Protein AF-A0A7X7RLV4-F1 (afdb_monomer_lite)

Sequence (86 aa):
MRESCKECACKHIAQARVLLLEKAKGYPEHYWFAMGHLAEAEDELVKDFPEETALVRAERLKLQKDRSYEVPFAGLIKAICNETGG

Structure (mmCIF, N/CA/C/O backbone):
data_AF-A0A7X7RLV4-F1
#
_entry.id   AF-A0A7X7RLV4-F1
#
loop_
_atom_site.group_PDB
_atom_site.id
_atom_site.type_symbol
_atom_site.label_atom_id
_atom_site.label_alt_id
_atom_site.label_comp_id
_atom_site.label_asym_id
_atom_site.label_entity_id
_atom_site.label_seq_id
_atom_site.pdbx_PDB_ins_code
_atom_site.Cartn_x
_atom_site.Cartn_y
_atom_site.Cartn_z
_atom_site.occupancy
_atom_site.B_iso_or_equiv
_atom_site.auth_seq_id
_atom_site.auth_comp_id
_atom_site.auth_asym_id
_atom_site.auth_atom_id
_atom_site.pdbx_PDB_model_num
ATOM 1 N N . MET A 1 1 ? 14.689 10.839 -10.220 1.00 59.81 1 MET A N 1
ATOM 2 C CA . MET A 1 1 ? 13.752 9.694 -10.170 1.00 59.81 1 MET A CA 1
ATOM 3 C C . MET A 1 1 ? 14.463 8.570 -9.426 1.00 59.81 1 MET A C 1
ATOM 5 O O . MET A 1 1 ? 15.548 8.209 -9.877 1.00 59.81 1 MET A O 1
ATOM 9 N N . ARG A 1 2 ? 13.931 8.101 -8.288 1.00 71.38 2 ARG A N 1
ATOM 10 C CA . ARG A 1 2 ? 14.565 7.076 -7.429 1.00 71.38 2 ARG A CA 1
ATOM 11 C C . ARG A 1 2 ? 14.713 5.747 -8.187 1.00 71.38 2 ARG A C 1
ATOM 13 O O . ARG A 1 2 ? 13.991 5.527 -9.157 1.00 71.38 2 ARG A O 1
ATOM 20 N N . GLU A 1 3 ? 15.721 4.942 -7.874 1.00 89.06 3 GLU A N 1
ATOM 21 C CA . GLU A 1 3 ? 15.835 3.572 -8.409 1.00 89.06 3 GLU A CA 1
ATOM 22 C C . GLU A 1 3 ? 14.718 2.699 -7.844 1.00 89.06 3 GLU A C 1
ATOM 24 O O . GLU A 1 3 ? 14.264 2.963 -6.729 1.00 89.06 3 GLU A O 1
ATOM 29 N N . SER A 1 4 ? 14.259 1.701 -8.607 1.00 94.50 4 SER A N 1
ATOM 30 C CA . SER A 1 4 ? 13.191 0.845 -8.111 1.00 94.50 4 SER A CA 1
ATOM 31 C C . SER A 1 4 ? 13.690 -0.111 -7.031 1.00 94.50 4 SER A C 1
ATOM 33 O O . SER A 1 4 ? 14.762 -0.702 -7.142 1.00 94.50 4 SER A O 1
ATOM 35 N N . CYS A 1 5 ? 12.895 -0.284 -5.975 1.00 96.06 5 CYS A N 1
ATOM 36 C CA . CYS A 1 5 ? 13.235 -1.124 -4.834 1.00 96.06 5 CYS A CA 1
ATOM 37 C C . CYS A 1 5 ? 11.980 -1.769 -4.230 1.00 96.06 5 CYS A C 1
ATOM 39 O O . CYS A 1 5 ? 11.191 -1.121 -3.538 1.00 96.06 5 CYS A O 1
ATOM 41 N N . LYS A 1 6 ? 11.819 -3.082 -4.448 1.00 95.56 6 LYS A N 1
ATOM 42 C CA . LYS A 1 6 ? 10.685 -3.871 -3.928 1.00 95.56 6 LYS A CA 1
A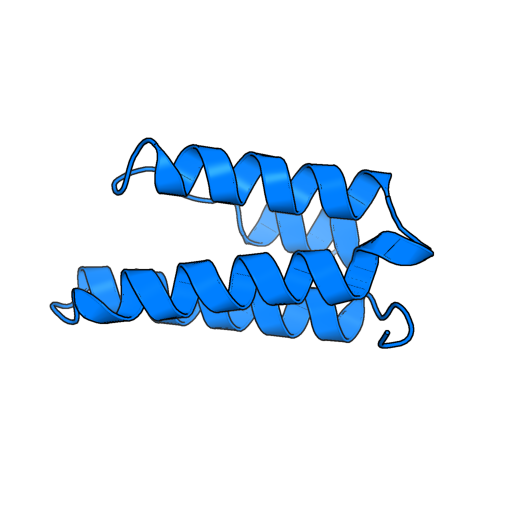TOM 43 C C . LYS A 1 6 ? 10.584 -3.824 -2.402 1.00 95.56 6 LYS A C 1
ATOM 45 O O . LYS A 1 6 ? 9.489 -3.670 -1.869 1.00 95.56 6 LYS A O 1
ATOM 50 N N . GLU A 1 7 ? 11.712 -3.870 -1.696 1.00 95.44 7 GLU A N 1
ATOM 51 C CA . GLU A 1 7 ? 11.743 -3.779 -0.229 1.00 95.44 7 GLU A CA 1
ATOM 52 C C . GLU A 1 7 ? 11.265 -2.410 0.272 1.00 95.44 7 GLU A C 1
ATOM 54 O O . GLU A 1 7 ? 10.493 -2.329 1.232 1.00 95.44 7 GLU A O 1
ATOM 59 N N . CYS A 1 8 ? 11.663 -1.322 -0.400 1.00 96.81 8 CYS A N 1
ATOM 60 C CA . CYS A 1 8 ? 11.167 0.017 -0.083 1.00 96.81 8 CYS A CA 1
ATOM 61 C C . CYS A 1 8 ? 9.661 0.110 -0.350 1.00 96.81 8 CYS A C 1
ATOM 63 O O . CYS A 1 8 ? 8.929 0.576 0.524 1.00 96.81 8 CYS A O 1
ATOM 65 N N . ALA A 1 9 ? 9.175 -0.414 -1.480 1.00 97.06 9 ALA A N 1
ATOM 66 C CA . ALA A 1 9 ? 7.743 -0.478 -1.765 1.00 97.06 9 ALA A CA 1
ATOM 67 C C . ALA A 1 9 ? 6.973 -1.220 -0.657 1.00 97.06 9 ALA A C 1
ATOM 69 O O . ALA A 1 9 ? 6.001 -0.691 -0.118 1.00 97.06 9 ALA A O 1
ATOM 70 N N . CYS A 1 10 ? 7.440 -2.399 -0.233 1.00 97.19 10 CYS A N 1
ATOM 71 C CA . CYS A 1 10 ? 6.809 -3.157 0.850 1.00 97.19 10 CYS A CA 1
ATOM 72 C C . CYS A 1 10 ? 6.862 -2.432 2.200 1.00 97.19 10 CYS A C 1
ATOM 74 O O . CYS A 1 10 ? 5.882 -2.474 2.945 1.00 97.19 10 CYS A O 1
ATOM 76 N N . LYS A 1 11 ? 7.947 -1.708 2.506 1.00 97.69 11 LYS A N 1
ATOM 77 C CA . LYS A 1 11 ? 8.021 -0.839 3.691 1.00 97.69 11 LYS A CA 1
ATOM 78 C C . LYS A 1 11 ? 6.927 0.233 3.661 1.00 97.69 11 LYS A C 1
ATOM 80 O O . LYS A 1 11 ? 6.228 0.409 4.658 1.00 97.69 11 LYS A O 1
ATOM 85 N N . HIS A 1 12 ? 6.749 0.924 2.537 1.00 98.38 12 HIS A N 1
ATOM 86 C CA . HIS A 1 12 ? 5.697 1.932 2.389 1.00 98.38 12 HIS A CA 1
ATOM 87 C C . HIS A 1 12 ? 4.290 1.305 2.491 1.00 98.38 12 HIS A C 1
ATOM 89 O O . HIS A 1 12 ? 3.428 1.823 3.201 1.00 98.38 12 HIS A O 1
ATOM 95 N N . ILE A 1 13 ? 4.068 0.132 1.891 1.00 98.31 13 ILE A N 1
ATOM 96 C CA . ILE A 1 13 ? 2.806 -0.623 2.005 1.00 98.31 13 ILE A CA 1
ATOM 97 C C . ILE A 1 13 ? 2.515 -1.016 3.465 1.00 98.31 13 ILE A C 1
ATOM 99 O O . ILE A 1 13 ? 1.384 -0.869 3.936 1.00 98.31 13 ILE A O 1
ATOM 103 N N . ALA A 1 14 ? 3.523 -1.474 4.210 1.00 98.12 14 ALA A N 1
ATOM 104 C CA . ALA A 1 14 ? 3.385 -1.805 5.627 1.00 98.12 14 ALA A CA 1
ATOM 105 C C . ALA A 1 14 ? 3.047 -0.565 6.476 1.00 98.12 14 ALA A C 1
ATOM 107 O O . ALA A 1 14 ? 2.160 -0.630 7.329 1.00 98.12 14 ALA A O 1
ATOM 108 N N . GLN A 1 15 ? 3.688 0.574 6.201 1.00 98.75 15 GLN A N 1
ATOM 109 C CA . GLN A 1 15 ? 3.398 1.852 6.857 1.00 98.75 15 GLN A CA 1
ATOM 110 C C . GLN A 1 15 ? 1.947 2.295 6.600 1.00 98.75 15 GLN A C 1
ATOM 112 O O . GLN A 1 15 ? 1.235 2.673 7.531 1.00 98.75 15 GLN A O 1
ATOM 117 N N . ALA A 1 16 ? 1.467 2.171 5.357 1.00 98.62 16 ALA A N 1
ATOM 118 C CA . ALA A 1 16 ? 0.085 2.481 5.000 1.00 98.62 16 ALA A CA 1
ATOM 119 C C . ALA A 1 16 ? -0.929 1.630 5.786 1.00 98.62 16 ALA A C 1
ATOM 121 O O . ALA A 1 16 ? -1.942 2.155 6.255 1.00 98.62 16 ALA A O 1
ATOM 122 N N . ARG A 1 17 ? -0.644 0.336 5.997 1.00 98.50 17 ARG A N 1
ATOM 123 C CA . ARG A 1 17 ? -1.483 -0.547 6.826 1.00 98.50 17 ARG A CA 1
ATOM 124 C C . ARG A 1 17 ? -1.603 -0.036 8.258 1.00 98.50 17 ARG A C 1
ATOM 126 O O . ARG A 1 17 ? -2.713 0.020 8.784 1.00 98.50 17 ARG A O 1
ATOM 133 N N . VAL A 1 18 ? -0.481 0.310 8.890 1.00 98.56 18 VAL A N 1
ATOM 134 C CA . VAL A 1 18 ? -0.464 0.815 10.274 1.00 98.56 18 VAL A CA 1
ATOM 135 C C . VAL A 1 18 ? -1.324 2.071 10.390 1.00 98.56 18 VAL A C 1
ATOM 137 O O . VAL A 1 18 ? -2.200 2.142 11.249 1.00 98.56 18 VAL A O 1
ATOM 140 N N . LEU A 1 19 ? -1.162 3.005 9.457 1.00 98.62 19 LEU A N 1
ATOM 141 C CA . LEU A 1 19 ? -1.905 4.262 9.445 1.00 98.62 19 LEU A CA 1
ATOM 142 C C . LEU A 1 19 ? -3.413 4.063 9.236 1.00 98.62 19 LEU A C 1
ATOM 144 O O . LEU A 1 19 ? -4.214 4.742 9.874 1.00 98.62 19 LEU A O 1
ATOM 148 N N . LEU A 1 20 ? -3.842 3.103 8.407 1.00 98.44 20 LEU A N 1
ATOM 149 C CA . LEU A 1 20 ? -5.271 2.782 8.283 1.00 98.44 20 LEU A CA 1
ATOM 150 C C . LEU A 1 20 ? -5.847 2.129 9.547 1.00 98.44 20 LEU A C 1
ATOM 152 O O . LEU A 1 20 ? -6.998 2.401 9.898 1.00 98.44 20 LEU A O 1
ATOM 156 N N . LEU A 1 21 ? -5.061 1.313 10.257 1.00 98.19 21 LEU A N 1
ATOM 157 C CA . LEU A 1 21 ? -5.462 0.770 11.559 1.00 98.19 21 LEU A CA 1
ATOM 158 C C . LEU A 1 21 ? -5.598 1.878 12.609 1.00 98.19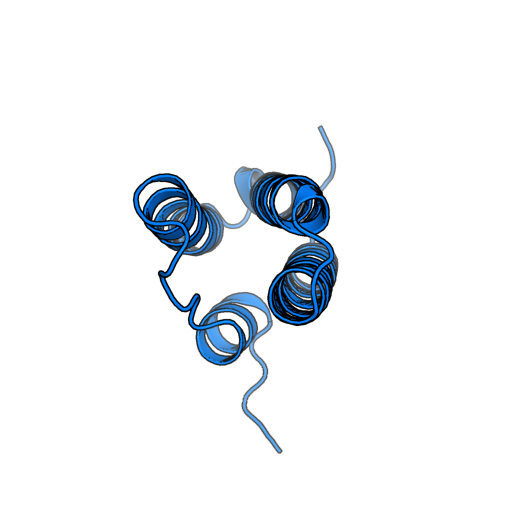 21 LEU A C 1
ATOM 160 O O . LEU A 1 21 ? -6.514 1.844 13.426 1.00 98.19 21 LEU A O 1
ATOM 164 N N . GLU A 1 22 ? -4.718 2.874 12.589 1.00 98.44 22 GLU A N 1
ATOM 165 C CA . GLU A 1 22 ? -4.811 4.041 13.469 1.00 98.44 22 GLU A CA 1
ATOM 166 C C . GLU A 1 22 ? -5.987 4.945 13.093 1.00 98.44 22 GLU A C 1
ATOM 168 O O . GLU A 1 22 ? -6.740 5.366 13.969 1.00 98.44 22 GLU A O 1
ATOM 173 N N . LYS A 1 23 ? -6.257 5.145 11.800 1.00 97.94 23 LYS A N 1
ATOM 174 C CA . LYS A 1 23 ? -7.482 5.812 11.339 1.00 97.94 23 LYS A CA 1
ATOM 175 C C . LYS A 1 23 ? -8.731 5.159 11.935 1.00 97.94 23 LYS A C 1
ATOM 177 O O . LYS A 1 23 ? -9.614 5.869 12.413 1.00 97.94 23 LYS A O 1
ATOM 182 N N . ALA A 1 24 ? -8.788 3.827 11.984 1.00 96.06 24 ALA A N 1
ATOM 183 C CA . ALA A 1 24 ? -9.893 3.099 12.613 1.00 96.06 24 ALA A CA 1
ATOM 184 C C . ALA A 1 24 ? -9.989 3.301 14.142 1.00 96.06 24 ALA A C 1
ATOM 186 O O . ALA A 1 24 ? -11.059 3.105 14.712 1.00 96.06 24 ALA A O 1
ATOM 187 N N . LYS A 1 25 ? -8.907 3.730 14.806 1.00 97.81 25 LYS A N 1
ATOM 188 C CA . LYS A 1 25 ? -8.857 4.045 16.246 1.00 97.81 25 LYS A CA 1
ATOM 189 C C . LYS A 1 25 ? -9.186 5.506 16.578 1.00 97.81 25 LYS A C 1
ATOM 191 O O . LYS A 1 25 ? -9.166 5.860 17.752 1.00 97.81 25 LYS A O 1
ATOM 196 N N . GLY A 1 26 ? -9.494 6.340 15.582 1.00 97.50 26 GLY A N 1
ATOM 197 C CA . GLY A 1 26 ? -9.888 7.737 15.797 1.00 97.50 26 GLY A CA 1
ATOM 198 C C . GLY A 1 26 ? -8.891 8.790 15.309 1.00 97.50 26 GLY A C 1
ATOM 199 O O . GLY A 1 26 ? -9.041 9.946 15.688 1.00 97.50 26 GLY A O 1
ATOM 200 N N . TYR A 1 27 ? -7.928 8.421 14.455 1.00 97.94 27 TYR A N 1
ATOM 201 C CA . TYR A 1 27 ? -6.983 9.349 13.808 1.00 97.94 27 TYR A CA 1
ATOM 202 C C . TYR A 1 27 ? -7.334 9.554 12.319 1.00 97.94 27 TYR A C 1
ATOM 204 O O . TYR A 1 27 ? -6.681 8.989 11.436 1.00 97.94 27 TYR A O 1
ATOM 212 N N . PRO A 1 28 ? -8.426 10.270 11.984 1.00 97.38 28 PRO A N 1
ATOM 213 C CA . PRO A 1 28 ? -8.970 10.313 10.623 1.00 97.38 28 PRO A CA 1
ATOM 214 C C . PRO A 1 28 ? -7.982 10.838 9.568 1.00 97.38 28 PRO A C 1
ATOM 216 O O . PRO A 1 28 ? -8.048 10.426 8.409 1.00 97.38 28 PRO A O 1
ATOM 219 N N . GLU A 1 29 ? -7.057 11.713 9.950 1.00 98.25 29 GLU A N 1
ATOM 220 C CA . GLU A 1 29 ? -6.006 12.271 9.102 1.00 98.25 29 GLU A CA 1
ATOM 221 C C . GLU A 1 29 ? -4.975 11.231 8.644 1.00 98.25 29 GLU A C 1
ATOM 223 O O . GLU A 1 29 ? -4.426 11.372 7.549 1.00 98.25 29 GLU A O 1
ATOM 228 N N . HIS A 1 30 ? -4.795 10.129 9.386 1.00 98.56 30 HIS A N 1
ATOM 229 C CA . HIS A 1 30 ? -3.893 9.037 8.995 1.00 98.56 30 HIS A CA 1
ATOM 230 C C . HIS A 1 30 ? -4.319 8.365 7.683 1.00 98.56 30 HIS A C 1
ATOM 232 O O . HIS A 1 30 ? -3.493 7.757 7.004 1.00 98.56 30 HIS A O 1
ATOM 238 N N . TYR A 1 31 ? -5.576 8.537 7.256 1.00 98.50 31 TYR A N 1
ATOM 239 C CA . TYR A 1 31 ? -6.005 8.165 5.909 1.00 98.50 31 TYR A CA 1
ATOM 240 C C . TYR A 1 31 ? -5.140 8.821 4.821 1.00 98.50 31 TYR A C 1
ATOM 242 O O . TYR A 1 31 ? -4.722 8.153 3.878 1.00 98.50 31 TYR A O 1
ATOM 250 N N . TRP A 1 32 ? -4.846 10.118 4.943 1.00 98.56 32 TRP A N 1
ATOM 251 C CA . TRP A 1 32 ? -4.058 10.834 3.940 1.00 98.56 32 TRP A CA 1
ATOM 252 C C . TRP A 1 32 ? -2.594 10.405 3.956 1.00 98.56 32 TRP A C 1
ATOM 254 O O . TRP A 1 32 ? -1.992 10.267 2.893 1.00 98.56 32 TRP A O 1
ATOM 264 N N . PHE A 1 33 ? -2.047 10.111 5.136 1.00 98.69 33 PHE A N 1
ATOM 265 C CA . PHE A 1 33 ? -0.701 9.552 5.265 1.00 98.69 33 PHE A CA 1
ATOM 266 C C . PHE A 1 33 ? -0.614 8.160 4.628 1.00 98.69 33 PHE A C 1
ATOM 268 O O . PHE A 1 33 ? 0.312 7.890 3.866 1.00 98.69 33 PHE A O 1
ATOM 275 N N . ALA A 1 34 ? -1.614 7.301 4.848 1.00 98.69 34 ALA A N 1
ATOM 276 C CA . ALA A 1 34 ? -1.678 5.990 4.210 1.00 98.69 34 ALA A CA 1
ATOM 277 C C . ALA A 1 34 ? -1.754 6.097 2.678 1.00 98.69 34 ALA A C 1
ATOM 279 O O . ALA A 1 34 ? -1.042 5.384 1.972 1.00 98.69 34 ALA A O 1
ATOM 280 N N . MET A 1 35 ? -2.573 7.019 2.160 1.00 98.62 35 MET A N 1
ATOM 281 C CA . MET A 1 35 ? -2.655 7.303 0.723 1.00 98.62 35 MET A CA 1
ATOM 282 C C . MET A 1 35 ? -1.316 7.778 0.146 1.00 98.62 35 MET A C 1
ATOM 284 O O . MET A 1 35 ? -0.960 7.364 -0.957 1.00 98.62 35 MET A O 1
ATOM 288 N N . GLY A 1 36 ? -0.580 8.609 0.891 1.00 98.62 36 GLY A N 1
ATOM 289 C CA . GLY A 1 36 ? 0.765 9.055 0.533 1.00 98.62 36 GLY A CA 1
ATOM 290 C C . GLY A 1 36 ? 1.742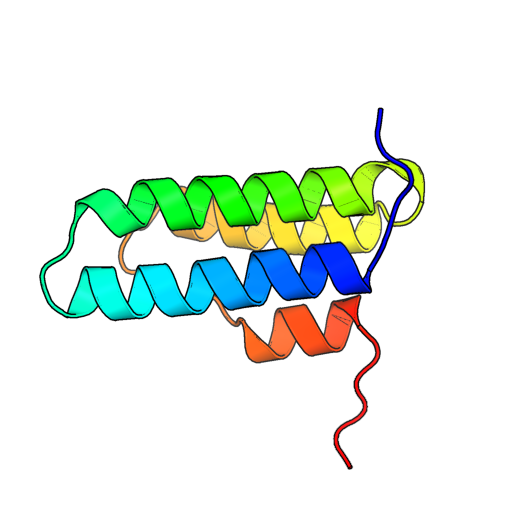 7.888 0.423 1.00 98.62 36 GLY A C 1
ATOM 291 O O . GLY A 1 36 ? 2.368 7.720 -0.615 1.00 98.62 36 GLY A O 1
ATOM 292 N N . HIS A 1 37 ? 1.797 7.014 1.428 1.00 98.69 37 HIS A N 1
ATOM 293 C CA . HIS A 1 37 ? 2.685 5.851 1.383 1.00 98.69 37 HIS A CA 1
ATOM 294 C C . HIS A 1 37 ? 2.331 4.851 0.277 1.00 98.69 37 HIS A C 1
ATOM 296 O O . HIS A 1 37 ? 3.226 4.280 -0.335 1.00 98.69 37 HIS A O 1
ATOM 302 N N . LEU A 1 38 ? 1.049 4.652 -0.041 1.00 98.62 38 LEU A N 1
ATOM 303 C CA . LEU A 1 38 ? 0.682 3.835 -1.203 1.00 98.62 38 LEU A CA 1
ATOM 304 C C . LEU A 1 38 ? 1.151 4.467 -2.527 1.00 98.62 38 LEU A C 1
ATOM 306 O O . LEU A 1 38 ? 1.525 3.740 -3.440 1.00 98.62 38 LEU A O 1
ATOM 310 N N . ALA A 1 39 ? 1.158 5.800 -2.636 1.00 98.38 39 ALA A N 1
ATOM 311 C CA . ALA A 1 39 ? 1.708 6.488 -3.804 1.00 98.38 39 ALA A CA 1
ATOM 312 C C . ALA A 1 39 ? 3.246 6.406 -3.853 1.00 98.38 39 ALA A C 1
ATOM 314 O O . ALA A 1 39 ? 3.801 6.142 -4.912 1.00 98.38 39 ALA A O 1
ATOM 315 N N . GLU A 1 40 ? 3.933 6.536 -2.716 1.00 98.25 40 GLU A N 1
ATOM 316 C CA . GLU A 1 40 ? 5.384 6.311 -2.638 1.00 98.25 40 GLU A CA 1
ATOM 317 C C . GLU A 1 40 ? 5.748 4.879 -3.047 1.00 98.25 40 GLU A C 1
ATOM 319 O O . GLU A 1 40 ? 6.693 4.676 -3.800 1.00 98.25 40 GLU A O 1
ATOM 324 N N . ALA A 1 41 ? 4.964 3.880 -2.629 1.00 97.75 41 ALA A N 1
ATOM 325 C CA . ALA A 1 41 ? 5.164 2.497 -3.055 1.00 97.75 41 ALA A CA 1
ATOM 326 C C . ALA A 1 41 ? 5.035 2.311 -4.581 1.00 97.75 41 ALA A C 1
ATOM 328 O O . ALA A 1 41 ? 5.751 1.488 -5.144 1.00 97.75 41 ALA A O 1
ATOM 329 N N . GLU A 1 42 ? 4.163 3.067 -5.263 1.00 97.81 42 GLU A N 1
ATOM 330 C CA . GLU A 1 42 ? 4.120 3.087 -6.734 1.00 97.81 42 GLU A CA 1
ATOM 331 C C . GLU A 1 42 ? 5.414 3.653 -7.326 1.00 97.81 42 GLU A C 1
ATOM 333 O O . GLU A 1 42 ? 5.973 3.052 -8.246 1.00 97.81 42 GLU A O 1
ATOM 338 N N . ASP A 1 43 ? 5.905 4.770 -6.783 1.00 97.31 43 ASP A N 1
ATOM 339 C CA . ASP A 1 43 ? 7.129 5.434 -7.245 1.00 97.31 43 ASP A CA 1
ATOM 340 C C . ASP A 1 43 ? 8.379 4.556 -7.052 1.00 97.31 43 ASP A C 1
ATOM 342 O O . ASP A 1 43 ? 9.274 4.567 -7.899 1.00 97.31 43 ASP A O 1
ATOM 346 N N . GLU A 1 44 ? 8.423 3.741 -5.992 1.00 97.19 44 GLU A N 1
ATOM 347 C CA . GLU A 1 44 ? 9.477 2.736 -5.778 1.00 97.19 44 GLU A CA 1
ATOM 348 C C . GLU A 1 44 ? 9.461 1.608 -6.823 1.00 97.19 44 GLU A C 1
ATOM 350 O O . GLU A 1 44 ? 10.432 0.865 -6.936 1.00 97.19 44 GLU A O 1
ATOM 355 N N . LEU A 1 45 ? 8.384 1.428 -7.589 1.00 96.19 45 LEU A N 1
ATOM 356 C CA . LEU A 1 45 ? 8.224 0.298 -8.513 1.00 96.19 45 LEU A CA 1
ATOM 357 C C . LEU A 1 45 ? 8.197 0.723 -9.987 1.00 96.19 45 LEU A C 1
ATOM 359 O O . LEU A 1 45 ? 8.587 -0.057 -10.849 1.00 96.19 45 LEU A O 1
ATOM 363 N N . VAL A 1 46 ? 7.795 1.963 -10.284 1.00 95.75 46 VAL A N 1
ATOM 364 C CA . VAL A 1 46 ? 7.349 2.392 -11.625 1.00 95.75 46 VAL A CA 1
ATOM 365 C C . VAL A 1 46 ? 8.357 2.202 -12.761 1.00 95.75 46 VAL A C 1
ATOM 367 O O . VAL A 1 46 ? 7.941 2.049 -13.909 1.00 95.75 46 VAL A O 1
ATOM 370 N N . LYS A 1 47 ? 9.665 2.224 -12.482 1.00 94.50 47 LYS A N 1
ATOM 371 C CA . LYS A 1 47 ? 10.685 2.071 -13.529 1.00 94.50 47 LYS A CA 1
ATOM 372 C C . LYS A 1 47 ? 10.858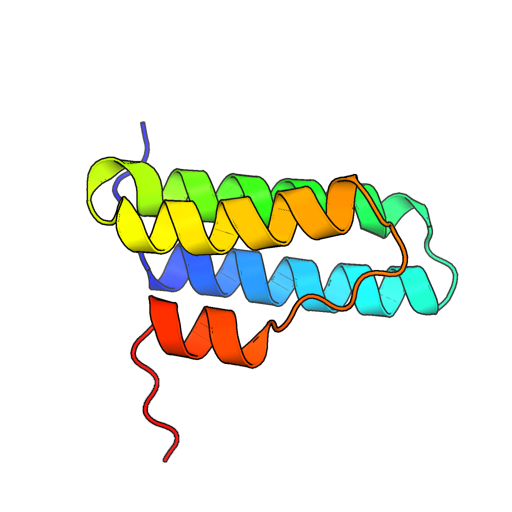 0.624 -13.964 1.00 94.50 47 LYS A C 1
ATOM 374 O O . LYS A 1 47 ? 10.827 0.352 -15.160 1.00 94.50 47 LYS A O 1
ATOM 379 N N . ASP A 1 48 ? 11.048 -0.267 -12.995 1.00 96.50 48 ASP A N 1
ATOM 380 C CA . ASP A 1 48 ? 11.531 -1.625 -13.260 1.00 96.50 48 ASP A CA 1
ATOM 381 C C . ASP A 1 48 ? 10.440 -2.692 -13.058 1.00 96.50 48 ASP A C 1
ATOM 383 O O . ASP A 1 48 ? 10.578 -3.814 -13.541 1.00 96.50 48 ASP A O 1
ATOM 387 N N . PHE A 1 49 ? 9.337 -2.345 -12.383 1.00 95.94 49 PHE A N 1
ATOM 388 C CA . PHE A 1 49 ? 8.281 -3.270 -11.952 1.00 95.94 49 PHE A CA 1
ATOM 389 C C . PHE A 1 49 ? 6.868 -2.733 -12.269 1.00 95.94 49 PHE A C 1
ATOM 391 O O . PHE A 1 49 ? 6.058 -2.523 -11.361 1.00 95.94 49 PHE A O 1
ATOM 398 N N . PRO A 1 50 ? 6.542 -2.462 -13.550 1.00 96.19 50 PRO A N 1
ATOM 399 C CA . PRO A 1 50 ? 5.289 -1.804 -13.931 1.00 96.19 50 PRO A CA 1
ATOM 400 C C . PRO A 1 50 ? 4.032 -2.630 -13.614 1.00 96.19 50 PRO A C 1
ATOM 402 O O . PRO A 1 50 ? 2.972 -2.052 -13.360 1.00 96.19 50 PRO A O 1
ATOM 405 N N . GLU A 1 51 ? 4.128 -3.963 -13.610 1.00 96.56 51 GLU A N 1
ATOM 406 C CA . GLU A 1 51 ? 3.016 -4.842 -13.230 1.00 96.56 51 GLU A CA 1
ATOM 407 C C . GLU A 1 51 ? 2.712 -4.706 -11.734 1.00 96.56 51 GLU A C 1
ATOM 409 O O . GLU A 1 51 ? 1.565 -4.481 -11.341 1.00 96.56 51 GLU A O 1
ATOM 414 N N . GLU A 1 52 ? 3.744 -4.736 -10.894 1.00 96.81 52 GLU A N 1
ATOM 415 C CA . GLU A 1 52 ? 3.629 -4.517 -9.458 1.00 96.81 52 GLU A CA 1
ATOM 416 C C . GLU A 1 52 ? 3.151 -3.096 -9.128 1.00 96.81 52 GLU A C 1
ATOM 418 O O . GLU A 1 52 ? 2.288 -2.923 -8.262 1.00 96.81 52 GLU A O 1
ATOM 423 N N . THR A 1 53 ? 3.621 -2.075 -9.856 1.00 97.75 53 THR A N 1
ATOM 424 C CA . THR A 1 53 ? 3.088 -0.707 -9.752 1.00 97.75 53 THR A CA 1
ATOM 425 C C . THR A 1 53 ? 1.586 -0.678 -10.021 1.00 97.75 53 THR A C 1
ATOM 427 O O . THR A 1 53 ? 0.838 -0.033 -9.282 1.00 97.75 53 THR A O 1
ATOM 430 N N . ALA A 1 54 ? 1.117 -1.386 -11.054 1.00 98.12 54 ALA A N 1
ATOM 431 C CA . ALA A 1 54 ? -0.302 -1.444 -11.384 1.00 98.12 54 ALA A CA 1
ATOM 432 C C . ALA A 1 54 ? -1.130 -2.110 -10.271 1.00 98.12 54 ALA A C 1
ATOM 434 O O . ALA A 1 54 ? -2.239 -1.644 -9.993 1.00 98.12 54 ALA A O 1
ATOM 435 N N . LEU A 1 55 ? -0.592 -3.132 -9.593 1.00 98.00 55 LEU A N 1
ATOM 436 C CA . LEU A 1 55 ? -1.242 -3.763 -8.437 1.00 98.00 55 LEU A CA 1
ATOM 437 C C . LEU A 1 55 ? -1.430 -2.768 -7.286 1.00 98.00 55 LEU A C 1
ATOM 439 O O . LEU A 1 55 ? -2.555 -2.578 -6.821 1.00 98.00 55 LEU A O 1
ATOM 443 N N . VAL A 1 56 ? -0.359 -2.086 -6.859 1.00 98.19 56 VAL A N 1
ATOM 444 C CA . VAL A 1 56 ? -0.434 -1.084 -5.777 1.00 98.19 56 VAL A CA 1
ATOM 445 C C . VAL A 1 56 ? -1.414 0.029 -6.142 1.00 98.19 56 VAL A C 1
ATOM 447 O O . VAL A 1 56 ? -2.284 0.391 -5.344 1.00 98.19 56 VAL A O 1
ATOM 450 N N . ARG A 1 57 ? -1.333 0.522 -7.382 1.00 98.56 57 ARG A N 1
ATOM 451 C CA . ARG A 1 57 ? -2.203 1.580 -7.893 1.00 98.56 57 ARG A CA 1
ATOM 452 C C . ARG A 1 57 ? -3.670 1.186 -7.898 1.00 98.56 57 ARG A C 1
ATOM 454 O O . ARG A 1 57 ? -4.514 1.985 -7.492 1.00 98.56 57 ARG A O 1
ATOM 461 N N . ALA A 1 58 ? -3.990 -0.024 -8.349 1.00 98.62 58 ALA A N 1
ATOM 462 C CA . ALA A 1 58 ? -5.361 -0.518 -8.365 1.00 98.62 58 ALA A CA 1
ATOM 463 C C . ALA A 1 58 ? -5.956 -0.528 -6.951 1.00 98.62 58 ALA A C 1
ATOM 465 O O . ALA A 1 58 ? -7.067 -0.037 -6.745 1.00 98.62 58 ALA A O 1
ATOM 466 N N . GLU A 1 59 ? -5.199 -1.016 -5.969 1.00 98.56 59 GLU A N 1
ATOM 467 C CA . GLU A 1 59 ? -5.639 -1.062 -4.575 1.00 98.56 59 GLU A CA 1
ATOM 468 C C . GLU A 1 59 ? -5.768 0.334 -3.948 1.00 98.56 59 GLU A C 1
ATOM 470 O O . GLU A 1 59 ? -6.776 0.628 -3.297 1.00 98.56 59 GLU A O 1
ATOM 475 N N . ARG A 1 60 ? -4.823 1.245 -4.219 1.00 98.62 60 ARG A N 1
ATOM 476 C CA . ARG A 1 60 ? -4.914 2.643 -3.770 1.00 98.62 60 ARG A CA 1
ATOM 477 C C . ARG A 1 60 ? -6.140 3.354 -4.343 1.00 98.62 60 ARG A C 1
ATOM 479 O O . ARG A 1 60 ? -6.804 4.097 -3.624 1.00 98.62 60 ARG A O 1
ATOM 486 N N . LEU A 1 61 ? -6.463 3.144 -5.621 1.00 98.56 61 LEU A N 1
ATOM 487 C CA . LEU A 1 61 ? -7.633 3.761 -6.257 1.00 98.56 61 LEU A CA 1
ATOM 488 C C . LEU A 1 61 ? -8.956 3.215 -5.701 1.00 98.56 61 LEU A C 1
ATOM 490 O O . LEU A 1 61 ? -9.900 3.988 -5.527 1.00 98.56 61 LEU A O 1
ATOM 494 N N . LYS A 1 62 ? -9.031 1.915 -5.377 1.00 98.69 62 LYS A N 1
ATOM 495 C CA . LYS A 1 62 ? -10.196 1.334 -4.684 1.00 98.69 62 LYS A CA 1
ATOM 496 C C . LYS A 1 62 ? -10.405 2.001 -3.324 1.00 98.69 62 LYS A C 1
ATOM 498 O O . LYS A 1 62 ? -11.507 2.475 -3.060 1.00 98.69 62 LYS A O 1
ATOM 503 N N . LEU A 1 63 ? -9.339 2.138 -2.530 1.00 98.38 63 LEU A N 1
ATOM 504 C CA . LEU A 1 63 ? -9.374 2.842 -1.244 1.00 98.38 63 LEU A CA 1
ATOM 505 C C . LEU A 1 63 ? -9.741 4.329 -1.387 1.00 98.38 63 LEU A C 1
ATOM 507 O O . LEU A 1 63 ? -10.463 4.880 -0.559 1.00 98.38 63 LEU A O 1
ATOM 511 N N . GLN A 1 64 ? -9.263 4.988 -2.446 1.00 98.12 64 GLN A N 1
ATOM 512 C CA . GLN A 1 64 ? -9.601 6.384 -2.722 1.00 98.12 64 GLN A CA 1
ATOM 513 C C . GLN A 1 64 ? -11.093 6.569 -3.010 1.00 98.12 64 GLN A C 1
ATOM 515 O O . GLN A 1 64 ? -11.694 7.548 -2.563 1.00 98.12 64 GLN A O 1
ATOM 520 N N . LYS A 1 65 ? -11.668 5.645 -3.786 1.00 98.38 65 LYS A N 1
ATOM 521 C CA . LYS A 1 65 ? -13.082 5.648 -4.163 1.00 98.38 65 LYS A CA 1
ATOM 522 C C . LYS A 1 65 ? -13.980 5.286 -2.982 1.00 98.38 65 LYS A C 1
ATOM 524 O O . LYS A 1 65 ? -15.044 5.880 -2.830 1.00 98.38 65 LYS A O 1
ATOM 529 N N . ASP A 1 66 ? -13.552 4.332 -2.165 1.00 97.81 66 ASP A N 1
ATOM 530 C CA . ASP A 1 66 ? -14.273 3.857 -0.994 1.00 97.81 66 ASP A CA 1
ATOM 531 C C . ASP A 1 66 ? -13.343 3.804 0.223 1.00 97.81 66 ASP A C 1
ATOM 533 O O . ASP A 1 66 ? -12.509 2.914 0.371 1.00 97.81 66 ASP A O 1
ATOM 537 N N . ARG A 1 67 ? -13.535 4.749 1.149 1.00 95.44 67 ARG A N 1
ATOM 538 C CA . ARG A 1 67 ? -12.725 4.864 2.372 1.00 95.44 67 ARG A CA 1
ATOM 539 C C . ARG A 1 67 ? -12.932 3.719 3.367 1.00 95.44 67 ARG A C 1
ATOM 541 O O . ARG A 1 67 ? -12.220 3.689 4.377 1.00 95.44 67 ARG A O 1
ATOM 548 N N . SER A 1 68 ? -13.930 2.868 3.145 1.00 94.75 68 SER A N 1
ATOM 549 C CA . SER A 1 68 ? -14.193 1.657 3.924 1.00 94.75 68 SER A CA 1
ATOM 550 C C . SER A 1 68 ? -13.585 0.401 3.298 1.00 94.75 68 SER A C 1
ATOM 552 O O . SER A 1 68 ? -13.569 -0.640 3.945 1.00 94.75 68 SER A O 1
ATOM 554 N N . TYR A 1 69 ? -13.036 0.506 2.083 1.00 97.81 69 TYR A N 1
ATOM 555 C CA . TYR A 1 69 ? -12.379 -0.601 1.406 1.00 97.81 69 TYR A CA 1
ATOM 556 C C . TYR A 1 69 ? -11.205 -1.153 2.223 1.00 97.81 69 TYR A C 1
ATOM 558 O O . TYR A 1 69 ? -10.295 -0.419 2.622 1.00 97.81 69 TYR A O 1
ATOM 566 N N . GLU A 1 70 ? -11.203 -2.469 2.420 1.00 96.94 70 GLU A N 1
ATOM 567 C CA . GLU A 1 70 ? -10.105 -3.183 3.059 1.00 96.94 70 GLU A CA 1
ATOM 568 C C . GLU A 1 70 ? -9.061 -3.580 2.016 1.00 96.94 70 GLU A C 1
ATOM 570 O O . GLU A 1 70 ? -9.231 -4.524 1.245 1.00 96.94 70 GLU A O 1
ATOM 575 N N . VAL A 1 71 ? -7.948 -2.849 2.005 1.00 97.81 71 VAL A N 1
ATOM 576 C CA . VAL A 1 71 ? -6.808 -3.165 1.141 1.00 97.81 71 VAL A CA 1
ATOM 577 C C . VAL A 1 71 ? -6.207 -4.520 1.555 1.00 97.81 71 VAL A C 1
ATOM 579 O O . VAL A 1 71 ? -5.859 -4.698 2.729 1.00 97.81 71 VAL A O 1
ATOM 582 N N . PRO A 1 72 ? -5.999 -5.470 0.622 1.00 97.69 72 PRO A N 1
ATOM 583 C CA . PRO A 1 72 ? -5.434 -6.786 0.914 1.00 97.69 72 PRO A CA 1
ATOM 584 C C . PRO A 1 72 ? -3.905 -6.720 1.100 1.00 97.69 72 PRO A C 1
ATOM 586 O O . PRO A 1 72 ? -3.140 -7.307 0.335 1.00 97.69 72 PRO A O 1
ATOM 589 N N . PHE A 1 73 ? -3.437 -6.012 2.135 1.00 97.19 73 PHE A N 1
ATOM 590 C CA . PHE A 1 73 ? -2.017 -5.706 2.373 1.00 97.19 73 PHE A CA 1
ATOM 591 C C . PHE A 1 73 ? -1.092 -6.928 2.351 1.00 97.19 73 PHE A C 1
ATOM 593 O O . PHE A 1 73 ? -0.022 -6.874 1.755 1.00 97.19 73 PHE A O 1
ATOM 600 N N . ALA A 1 74 ? -1.495 -8.042 2.970 1.00 95.19 74 ALA A N 1
ATOM 601 C CA . ALA A 1 74 ? -0.687 -9.262 2.970 1.00 95.19 74 ALA A CA 1
ATOM 602 C C . ALA A 1 74 ? -0.555 -9.870 1.562 1.00 95.19 74 ALA A C 1
ATOM 604 O O . ALA A 1 74 ? 0.503 -10.383 1.212 1.00 95.19 74 ALA A O 1
ATOM 605 N N . GLY A 1 75 ? -1.615 -9.794 0.749 1.00 95.94 75 GLY A N 1
ATOM 606 C CA . GLY A 1 75 ? -1.584 -10.232 -0.646 1.00 95.94 75 GLY A CA 1
ATOM 607 C C . GLY A 1 75 ? -0.674 -9.347 -1.497 1.00 95.94 75 GLY A C 1
ATOM 608 O O . GLY A 1 75 ? 0.153 -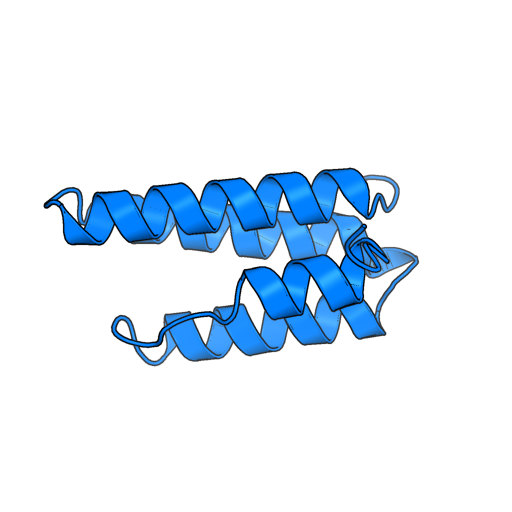9.867 -2.238 1.00 95.94 75 GLY A O 1
ATOM 609 N N . LEU A 1 76 ? -0.766 -8.024 -1.319 1.00 95.38 76 LEU A N 1
ATOM 610 C CA . LEU A 1 76 ? 0.118 -7.051 -1.969 1.00 95.38 76 LEU A CA 1
ATOM 611 C C . LEU A 1 76 ? 1.593 -7.297 -1.632 1.00 95.38 76 LEU A C 1
ATOM 613 O O . LEU A 1 76 ? 2.412 -7.391 -2.538 1.00 95.38 76 LEU A O 1
ATOM 617 N N . ILE A 1 77 ? 1.935 -7.447 -0.346 1.00 95.81 77 ILE A N 1
ATOM 618 C CA . ILE A 1 77 ? 3.322 -7.701 0.073 1.00 95.81 77 ILE A CA 1
ATOM 619 C C . ILE A 1 77 ? 3.842 -9.006 -0.533 1.00 95.81 77 ILE A C 1
ATOM 621 O O . ILE A 1 77 ? 4.938 -9.011 -1.080 1.00 95.81 77 ILE A O 1
ATOM 625 N N . LYS A 1 78 ? 3.060 -10.092 -0.512 1.00 94.50 78 LYS A N 1
ATOM 626 C CA . LYS A 1 78 ? 3.470 -11.365 -1.131 1.00 94.50 78 LYS A CA 1
ATOM 627 C C . LYS A 1 78 ? 3.724 -11.227 -2.631 1.00 94.50 78 LYS A C 1
ATOM 629 O O . LYS A 1 78 ? 4.720 -11.749 -3.120 1.00 94.50 78 LYS A O 1
ATOM 634 N N . ALA A 1 79 ? 2.844 -10.518 -3.340 1.00 94.00 79 ALA A N 1
ATOM 635 C CA . ALA A 1 79 ? 2.968 -10.303 -4.779 1.00 94.00 79 ALA A CA 1
ATOM 636 C C . AL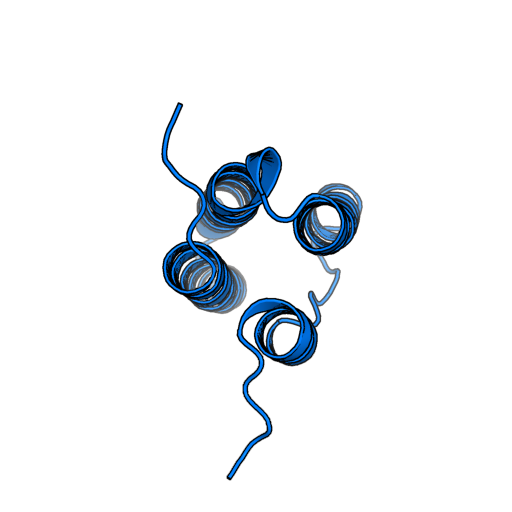A A 1 79 ? 4.200 -9.462 -5.152 1.00 94.00 79 ALA A C 1
ATOM 638 O O . ALA A 1 79 ? 4.770 -9.659 -6.219 1.00 94.00 79 ALA A O 1
ATOM 639 N N . ILE A 1 80 ? 4.616 -8.535 -4.284 1.00 94.00 80 ILE A N 1
ATOM 640 C CA . ILE A 1 80 ? 5.694 -7.582 -4.581 1.00 94.00 80 ILE A CA 1
ATOM 641 C C . ILE A 1 80 ? 7.041 -8.073 -4.050 1.00 94.00 80 ILE A C 1
ATOM 643 O O . ILE A 1 80 ? 8.035 -8.037 -4.770 1.00 94.00 80 ILE A O 1
ATOM 647 N N . CYS A 1 81 ? 7.085 -8.543 -2.804 1.00 89.06 81 CYS A N 1
ATOM 648 C CA . CYS A 1 81 ? 8.319 -8.908 -2.110 1.00 89.06 81 CYS A CA 1
ATOM 649 C C . CYS A 1 81 ? 8.728 -10.377 -2.255 1.00 89.06 81 CYS A C 1
ATOM 651 O O . CYS A 1 81 ? 9.752 -10.764 -1.701 1.00 89.06 81 CYS A O 1
ATOM 653 N N . ASN A 1 82 ? 7.978 -11.198 -2.999 1.00 76.00 82 ASN A N 1
ATOM 654 C CA . ASN A 1 82 ? 8.259 -12.631 -3.162 1.00 76.00 82 ASN A CA 1
ATOM 655 C C . ASN A 1 82 ? 8.410 -13.387 -1.825 1.00 76.00 82 ASN A C 1
ATOM 657 O O . ASN A 1 82 ? 9.107 -14.399 -1.758 1.00 76.00 82 ASN A O 1
ATOM 661 N N . GLU A 1 83 ? 7.750 -12.930 -0.756 1.00 63.69 83 GLU A N 1
ATOM 662 C CA . GLU A 1 83 ? 7.710 -13.673 0.501 1.00 63.69 83 GLU A CA 1
ATOM 663 C C . GLU A 1 83 ? 6.778 -14.882 0.346 1.00 63.69 83 GLU A C 1
ATOM 665 O O . GLU A 1 83 ? 5.577 -14.841 0.637 1.00 63.69 83 GLU A O 1
ATOM 670 N N . THR A 1 84 ? 7.332 -15.995 -0.134 1.00 49.97 84 THR A N 1
ATOM 671 C CA . THR A 1 84 ? 6.762 -17.316 0.119 1.00 49.97 84 THR A CA 1
ATOM 672 C C . THR A 1 84 ? 6.930 -17.564 1.611 1.00 49.97 84 THR A C 1
ATOM 674 O O . THR A 1 84 ? 8.042 -17.822 2.063 1.00 49.97 84 THR A O 1
ATOM 677 N N . GLY A 1 85 ? 5.856 -17.369 2.380 1.00 49.91 85 GLY A N 1
ATOM 678 C CA . GLY A 1 85 ? 5.878 -17.540 3.833 1.00 49.91 85 GLY A CA 1
ATOM 679 C C . GLY A 1 85 ? 6.597 -18.830 4.238 1.00 49.91 85 GLY A C 1
ATOM 680 O O . GLY A 1 85 ? 6.342 -19.878 3.642 1.00 49.91 85 GLY A O 1
ATOM 681 N N . GLY A 1 86 ? 7.517 -18.706 5.197 1.00 36.62 86 GLY A N 1
ATOM 682 C CA . GLY A 1 86 ? 8.126 -19.841 5.893 1.00 36.62 86 GLY A CA 1
ATOM 683 C C . GLY A 1 86 ? 7.147 -20.544 6.819 1.00 36.62 86 GLY A C 1
ATOM 684 O O . GLY A 1 86 ? 6.146 -19.905 7.224 1.00 36.62 86 GLY A O 1
#

pLDDT: mean 93.99, std 11.39, range [36.62, 98.75]

Foldseek 3Di:
DDEADLVLLLVLLVQLVVLLVVCVVPPVCSPVVSLVSLVVSLVNQVPPNVVLSVLSVVQSVVCVVPVPDDRPSVVSSCVRVVCPDD

Secondary structure (DSSP, 8-state):
-PPP-HHHHHHHHHHHHHHHHHHHTT-TTHHHHHHHHHHHHHHTTTTT-HHHHHHHHHHHHHHHH-TT----HHHHHHHHH-----

Radius of gyration: 12.38 Å; chains: 1; bounding box: 30×32×30 Å